Protein AF-A0A2M7R677-F1 (afdb_monomer)

Radius of gyration: 17.21 Å; Cα contacts (8 Å, |Δi|>4): 81; chains: 1; bounding box: 37×33×48 Å

Organism: NCBI:txid1974684

Structure (mmCIF, N/CA/C/O backbone):
data_AF-A0A2M7R677-F1
#
_entry.id   AF-A0A2M7R677-F1
#
loop_
_atom_site.group_PDB
_atom_site.id
_atom_site.type_symbol
_atom_site.label_atom_id
_atom_site.label_alt_id
_atom_site.label_comp_id
_atom_site.label_asym_id
_atom_site.label_entity_id
_atom_site.label_seq_id
_atom_site.pdbx_PDB_ins_code
_atom_site.Cartn_x
_atom_site.Cartn_y
_atom_site.Cartn_z
_atom_site.occupancy
_atom_site.B_iso_or_equiv
_atom_site.auth_seq_id
_atom_site.auth_comp_id
_atom_site.auth_asym_id
_atom_site.auth_atom_id
_atom_site.pdbx_PDB_model_num
ATOM 1 N N . MET A 1 1 ? 12.535 -5.204 17.359 1.00 75.94 1 MET A N 1
ATOM 2 C CA . MET A 1 1 ? 11.078 -5.006 17.175 1.00 75.94 1 MET A CA 1
ATOM 3 C C . MET A 1 1 ? 10.420 -6.372 17.069 1.00 75.94 1 MET A C 1
ATOM 5 O O . MET A 1 1 ? 11.081 -7.280 16.585 1.00 75.94 1 MET A O 1
ATOM 9 N N . LYS A 1 2 ? 9.175 -6.531 17.539 1.00 90.25 2 LYS A N 1
ATOM 10 C CA . LYS A 1 2 ? 8.391 -7.752 17.287 1.00 90.25 2 LYS A CA 1
ATOM 11 C C . LYS A 1 2 ? 8.076 -7.821 15.787 1.00 90.25 2 LYS A C 1
ATOM 13 O O . LYS A 1 2 ? 7.705 -6.798 15.215 1.00 90.25 2 LYS A O 1
ATOM 18 N N . GLU A 1 3 ? 8.234 -8.991 15.181 1.00 94.69 3 GLU A N 1
ATOM 19 C CA . GLU A 1 3 ? 7.766 -9.250 13.819 1.00 94.69 3 GLU A CA 1
ATOM 20 C C . GLU A 1 3 ? 6.232 -9.193 13.778 1.00 94.69 3 GLU A C 1
ATOM 22 O O . GLU A 1 3 ? 5.563 -9.669 14.700 1.00 94.69 3 GLU A O 1
ATOM 27 N N . LEU A 1 4 ? 5.689 -8.553 12.743 1.00 96.00 4 LEU A N 1
ATOM 28 C CA . LEU A 1 4 ? 4.252 -8.378 12.552 1.00 96.00 4 LEU A CA 1
ATOM 29 C C . LEU A 1 4 ? 3.810 -9.141 11.309 1.00 96.00 4 LEU A C 1
ATOM 31 O O . LEU A 1 4 ? 4.470 -9.103 10.273 1.00 96.00 4 LEU A O 1
ATOM 35 N N . THR A 1 5 ? 2.653 -9.782 11.402 1.00 97.88 5 THR A N 1
ATOM 36 C CA . THR A 1 5 ? 1.944 -10.319 10.242 1.00 97.88 5 THR A CA 1
ATOM 37 C C . THR A 1 5 ? 1.448 -9.182 9.348 1.00 97.88 5 THR A C 1
ATOM 39 O O . THR A 1 5 ? 1.220 -8.063 9.811 1.00 97.88 5 THR A O 1
ATOM 42 N N . LEU A 1 6 ? 1.190 -9.466 8.068 1.00 97.88 6 LEU A N 1
ATOM 43 C CA . LEU A 1 6 ? 0.651 -8.459 7.149 1.00 97.88 6 LEU A CA 1
ATOM 44 C C . LEU A 1 6 ? -0.685 -7.869 7.636 1.00 97.88 6 LEU A C 1
ATOM 46 O O . LEU A 1 6 ? -0.914 -6.673 7.501 1.00 97.88 6 LEU A O 1
ATOM 50 N N . ARG A 1 7 ? -1.527 -8.682 8.283 1.00 97.94 7 ARG A N 1
ATOM 51 C CA . ARG A 1 7 ? -2.786 -8.229 8.895 1.00 97.94 7 ARG A CA 1
ATOM 52 C C . ARG A 1 7 ? -2.552 -7.249 10.044 1.00 97.94 7 ARG A C 1
ATOM 54 O O . ARG A 1 7 ? -3.261 -6.257 10.165 1.00 97.94 7 ARG A O 1
ATOM 61 N N . GLU A 1 8 ? -1.550 -7.504 10.887 1.00 98.06 8 GLU A N 1
ATOM 62 C CA . GLU A 1 8 ? -1.159 -6.567 11.947 1.00 98.06 8 GLU A CA 1
ATOM 63 C C . GLU A 1 8 ? -0.563 -5.277 11.363 1.00 98.06 8 GLU A C 1
ATOM 65 O O . GLU A 1 8 ? -0.821 -4.197 11.891 1.00 98.06 8 GLU A O 1
ATOM 70 N N . ILE A 1 9 ? 0.195 -5.366 10.264 1.00 98.31 9 ILE A N 1
ATOM 71 C CA . ILE A 1 9 ? 0.733 -4.199 9.549 1.00 98.31 9 ILE A CA 1
ATOM 72 C C . ILE A 1 9 ? -0.403 -3.352 8.967 1.00 98.31 9 ILE A C 1
ATOM 74 O O . ILE A 1 9 ? -0.438 -2.149 9.214 1.00 98.31 9 ILE A O 1
ATOM 78 N N . GLN A 1 10 ? -1.350 -3.970 8.259 1.00 98.62 10 GLN A N 1
ATOM 79 C CA . GLN A 1 10 ? -2.511 -3.296 7.678 1.00 98.62 10 GLN A CA 1
ATOM 80 C C . GLN A 1 10 ? -3.325 -2.556 8.752 1.00 98.62 10 GLN A C 1
ATOM 82 O O . GLN A 1 10 ? -3.559 -1.353 8.628 1.00 98.62 10 GLN A O 1
ATOM 87 N N . LYS A 1 11 ? -3.644 -3.224 9.870 1.00 98.31 11 LYS A N 1
ATOM 88 C CA . LYS A 1 11 ? -4.319 -2.576 11.008 1.00 98.31 11 LYS A CA 1
ATOM 89 C C . LYS A 1 11 ? -3.506 -1.430 11.595 1.00 98.31 11 LYS A C 1
ATOM 91 O O . LYS A 1 11 ? -4.049 -0.367 11.867 1.00 98.31 11 LYS A O 1
ATOM 96 N N . ARG A 1 12 ? -2.191 -1.602 11.752 1.00 98.19 12 ARG A N 1
ATOM 97 C CA . ARG A 1 12 ? -1.312 -0.546 12.273 1.00 98.19 12 ARG A CA 1
ATOM 98 C C . ARG A 1 12 ? -1.277 0.685 11.362 1.00 98.19 12 ARG A C 1
ATOM 100 O O . ARG A 1 12 ? -1.223 1.804 11.875 1.00 98.19 12 ARG A O 1
ATOM 107 N N . ILE A 1 13 ? -1.296 0.490 10.042 1.00 98.25 13 ILE A N 1
ATOM 108 C CA . ILE A 1 13 ? -1.400 1.574 9.055 1.00 98.25 13 ILE A CA 1
ATOM 109 C C . ILE A 1 13 ? -2.719 2.323 9.259 1.00 98.25 13 ILE A C 1
ATOM 111 O O . ILE A 1 13 ? -2.713 3.546 9.420 1.00 98.25 13 ILE A O 1
ATOM 115 N N . TRP A 1 14 ? -3.831 1.591 9.328 1.00 98.31 14 TRP A N 1
ATOM 116 C CA . TRP A 1 14 ? -5.159 2.166 9.520 1.00 98.31 14 TRP A CA 1
ATOM 117 C C . TRP A 1 14 ? -5.306 2.920 10.842 1.00 98.31 14 TRP A C 1
ATOM 119 O O . TRP A 1 14 ? -5.715 4.080 10.853 1.00 98.31 14 TRP A O 1
ATOM 129 N N . ASP A 1 15 ? -4.884 2.317 11.951 1.00 98.44 15 ASP A N 1
ATOM 130 C CA . ASP A 1 15 ? -4.943 2.934 13.276 1.00 98.44 15 ASP A CA 1
ATOM 131 C C . ASP A 1 15 ? -4.142 4.239 13.318 1.00 98.44 15 ASP A C 1
ATOM 133 O O . ASP A 1 15 ? -4.592 5.242 13.881 1.00 98.44 15 ASP A O 1
ATOM 137 N N . ASN A 1 16 ? -2.957 4.262 12.697 1.00 98.25 16 ASN A N 1
ATOM 138 C CA . ASN A 1 16 ? -2.163 5.481 12.590 1.00 98.25 16 ASN A CA 1
ATOM 139 C C . ASN A 1 16 ? -2.884 6.547 11.754 1.00 98.25 16 ASN A C 1
ATOM 141 O O . ASN A 1 16 ? -2.907 7.713 12.150 1.00 98.25 16 ASN A O 1
ATOM 145 N N . LYS A 1 17 ? -3.512 6.152 10.643 1.00 97.44 17 LY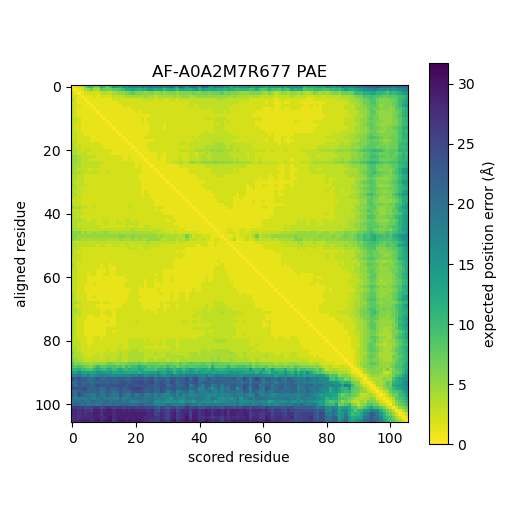S A N 1
ATOM 146 C CA . LYS A 1 17 ? -4.283 7.046 9.775 1.00 97.44 17 LYS A CA 1
ATOM 147 C C . LYS A 1 17 ? -5.438 7.715 10.523 1.00 97.44 17 LYS A C 1
ATOM 149 O O . LYS A 1 17 ? -5.533 8.943 10.535 1.00 97.44 17 LYS A O 1
ATOM 154 N N . VAL A 1 18 ? -6.248 6.916 11.223 1.00 98.19 18 VAL A N 1
ATOM 155 C CA . VAL A 1 18 ? -7.356 7.389 12.069 1.00 98.19 18 VAL A CA 1
ATOM 156 C C . VAL A 1 18 ? -6.829 8.313 13.166 1.00 98.19 18 VAL A C 1
ATOM 158 O O . VAL A 1 18 ? -7.327 9.424 13.339 1.00 98.19 18 VAL A O 1
ATOM 161 N N . LYS A 1 19 ? -5.771 7.900 13.874 1.00 98.50 19 LYS A N 1
ATOM 162 C CA . LYS A 1 19 ? -5.164 8.683 14.960 1.00 98.50 19 LYS A CA 1
ATOM 163 C C . LYS A 1 19 ? -4.649 10.047 14.497 1.00 98.50 19 LYS A C 1
ATOM 165 O O . LYS A 1 19 ? -4.672 11.000 15.273 1.00 98.50 19 LYS A O 1
ATOM 170 N N . LYS A 1 20 ? -4.152 10.145 13.264 1.00 97.75 20 LYS A N 1
ATOM 171 C CA . LYS A 1 20 ? -3.651 11.393 12.672 1.00 97.75 20 LYS A CA 1
ATOM 172 C C . LYS A 1 20 ? -4.758 12.284 12.103 1.00 97.75 20 LYS A C 1
ATOM 174 O O . LYS A 1 20 ? -4.459 13.405 11.705 1.00 97.75 20 LYS A O 1
ATOM 179 N N . GLY A 1 21 ? -6.010 11.820 12.085 1.00 97.44 21 GLY A N 1
ATOM 180 C CA . GLY A 1 21 ? -7.124 12.548 11.477 1.00 97.44 21 GLY A CA 1
ATOM 181 C C . GLY A 1 21 ? -7.001 12.650 9.956 1.00 97.44 21 GLY A C 1
ATOM 182 O O . GLY A 1 21 ? -7.487 13.611 9.363 1.00 97.44 21 GLY A O 1
ATOM 183 N N . PHE A 1 22 ? -6.309 11.696 9.327 1.00 97.06 22 PHE A N 1
ATOM 184 C CA . PHE A 1 22 ? -6.197 11.630 7.874 1.00 97.06 22 PHE A CA 1
ATOM 185 C C . PHE A 1 22 ? -7.498 11.129 7.239 1.00 97.06 22 PHE A C 1
ATOM 187 O O . PHE A 1 22 ? -8.428 10.700 7.920 1.00 97.06 22 PHE A O 1
ATOM 194 N N . ASN A 1 23 ? -7.569 11.210 5.913 1.00 96.94 23 ASN A N 1
ATOM 195 C CA . ASN A 1 23 ? -8.747 10.814 5.157 1.00 96.94 23 ASN A CA 1
ATOM 196 C C . ASN A 1 23 ? -9.058 9.314 5.321 1.00 96.94 23 ASN A C 1
ATOM 198 O O . ASN A 1 23 ? -8.211 8.460 5.077 1.00 96.94 23 ASN A O 1
ATOM 202 N N . THR A 1 24 ? -10.287 8.993 5.714 1.00 97.19 24 THR A N 1
ATOM 203 C CA . THR A 1 24 ? -10.762 7.611 5.920 1.00 97.19 24 THR A CA 1
ATOM 204 C C . THR A 1 24 ? -12.064 7.318 5.182 1.00 97.19 24 THR A C 1
ATOM 206 O O . THR A 1 24 ? -12.598 6.219 5.297 1.00 97.19 24 THR A O 1
ATOM 209 N N . THR A 1 25 ? -12.588 8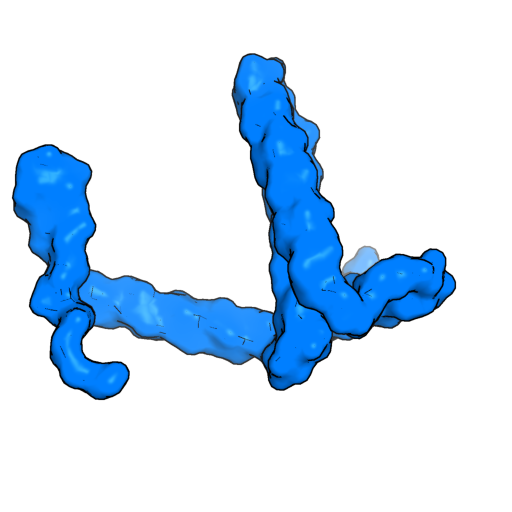.286 4.427 1.00 96.75 25 THR A N 1
ATOM 210 C CA . THR A 1 25 ? -13.922 8.207 3.817 1.00 96.75 25 THR A CA 1
ATOM 211 C C . THR A 1 25 ? -13.914 8.454 2.313 1.00 96.75 25 THR A C 1
ATOM 213 O O . THR A 1 25 ? -14.732 7.872 1.606 1.00 96.75 25 THR A O 1
ATOM 216 N N . ASP A 1 26 ? -12.996 9.276 1.797 1.00 97.94 26 ASP A N 1
ATOM 217 C CA . ASP A 1 26 ? -12.936 9.607 0.373 1.00 97.94 26 ASP A CA 1
ATOM 218 C C . ASP A 1 26 ? -11.916 8.731 -0.364 1.00 97.94 26 ASP A C 1
ATOM 220 O O . ASP A 1 26 ? -10.716 8.999 -0.350 1.00 97.94 26 ASP A O 1
ATOM 224 N N . ILE A 1 27 ? -12.395 7.685 -1.037 1.00 97.56 27 ILE A N 1
ATOM 225 C CA . ILE A 1 27 ? -11.550 6.788 -1.840 1.00 97.56 27 ILE A CA 1
ATOM 226 C C . ILE A 1 27 ? -10.878 7.531 -3.007 1.00 97.56 27 ILE A C 1
ATOM 228 O O . ILE A 1 27 ? -9.736 7.231 -3.349 1.00 97.56 27 ILE A O 1
ATOM 232 N N . SER A 1 28 ? -11.549 8.512 -3.618 1.00 97.69 28 SER A N 1
ATOM 233 C CA . SER A 1 28 ? -10.980 9.243 -4.761 1.00 97.69 28 SER A CA 1
ATOM 234 C C . SER A 1 28 ? -9.740 10.018 -4.334 1.00 97.69 28 SER A C 1
ATOM 236 O O . SER A 1 28 ? -8.734 10.031 -5.039 1.00 97.69 28 SER A O 1
ATOM 238 N N . LYS A 1 29 ? -9.793 10.613 -3.141 1.00 97.62 29 LYS A N 1
ATOM 239 C CA . LYS A 1 29 ? -8.664 11.330 -2.551 1.00 97.62 29 LYS A CA 1
ATOM 240 C C . LYS A 1 29 ? -7.473 10.418 -2.246 1.00 97.62 29 LYS A C 1
ATOM 242 O O . LYS A 1 29 ? -6.337 10.827 -2.450 1.00 97.62 29 LYS A O 1
ATOM 247 N N . GLU A 1 30 ? -7.711 9.178 -1.833 1.00 97.69 30 GLU A N 1
ATOM 248 C CA . GLU A 1 30 ? -6.633 8.195 -1.650 1.00 97.69 30 GLU A CA 1
ATOM 249 C C . GLU A 1 30 ? -5.937 7.818 -2.954 1.00 97.69 30 GLU A C 1
ATOM 251 O O . GLU A 1 30 ? -4.719 7.670 -2.974 1.00 97.69 30 GLU A O 1
ATOM 256 N N . PHE A 1 31 ? -6.681 7.709 -4.058 1.00 98.06 31 PHE A N 1
ATOM 257 C CA . PHE A 1 31 ? -6.065 7.489 -5.366 1.00 98.06 31 PHE A CA 1
ATOM 258 C C . PHE A 1 31 ? -5.212 8.676 -5.820 1.00 98.06 31 PHE A C 1
ATOM 260 O O . PHE A 1 31 ? -4.208 8.463 -6.502 1.00 98.06 31 PHE A O 1
ATOM 267 N N . LEU A 1 32 ? -5.573 9.907 -5.439 1.00 98.25 32 LEU A N 1
ATOM 268 C CA . LEU A 1 32 ? -4.727 11.076 -5.690 1.00 98.25 32 LEU A CA 1
ATOM 269 C C . LEU A 1 32 ? -3.401 10.960 -4.933 1.00 98.25 32 LEU A C 1
ATOM 271 O O . LEU A 1 32 ? -2.359 11.068 -5.569 1.00 98.25 32 LEU A O 1
ATOM 275 N N . TYR A 1 33 ? -3.430 10.638 -3.636 1.00 97.44 33 TYR A N 1
ATOM 276 C CA . TYR A 1 33 ? -2.206 10.433 -2.853 1.00 97.44 33 TYR A CA 1
ATOM 277 C C . TYR A 1 33 ? -1.345 9.296 -3.404 1.00 97.44 33 TYR A C 1
ATOM 279 O O . TYR A 1 33 ? -0.168 9.491 -3.672 1.00 97.44 33 TYR A O 1
ATOM 287 N N . LEU A 1 34 ? -1.946 8.145 -3.714 1.00 97.81 34 LEU A N 1
ATOM 288 C CA . LEU A 1 34 ? -1.228 7.031 -4.339 1.00 97.81 34 LEU A CA 1
ATOM 289 C C . LEU A 1 34 ? -0.570 7.434 -5.676 1.00 97.81 34 LEU A C 1
ATOM 291 O O . LEU A 1 34 ? 0.505 6.948 -6.022 1.00 97.81 34 LEU A O 1
ATOM 295 N N . THR A 1 35 ? -1.207 8.327 -6.441 1.00 98.44 35 THR A N 1
ATOM 296 C CA . THR A 1 35 ? -0.646 8.863 -7.692 1.00 98.44 35 THR A CA 1
ATOM 297 C C . THR A 1 35 ? 0.525 9.815 -7.433 1.00 98.44 35 THR A C 1
ATOM 299 O O . THR A 1 35 ? 1.476 9.830 -8.218 1.00 98.44 35 THR A O 1
ATOM 302 N N . GLU A 1 36 ? 0.479 10.595 -6.352 1.00 98.31 36 GLU A N 1
ATOM 303 C CA . GLU A 1 36 ? 1.581 11.462 -5.923 1.00 98.31 36 GLU A CA 1
ATOM 304 C C . GLU A 1 36 ? 2.823 10.630 -5.561 1.00 98.31 36 GLU A C 1
ATOM 306 O O . GLU A 1 36 ? 3.879 10.879 -6.152 1.00 98.31 36 GLU A O 1
ATOM 311 N N . GLU A 1 37 ? 2.668 9.575 -4.748 1.00 98.44 37 GLU A N 1
ATOM 312 C CA . GLU A 1 37 ? 3.763 8.651 -4.380 1.00 98.44 37 GLU A CA 1
ATOM 313 C C . GLU A 1 37 ? 4.361 7.952 -5.614 1.00 98.44 37 GLU A C 1
ATOM 315 O O . GLU A 1 37 ? 5.575 7.813 -5.773 1.00 98.44 37 GLU A O 1
ATOM 320 N N . LEU A 1 38 ? 3.522 7.569 -6.587 1.00 98.62 38 LEU A N 1
ATOM 321 C CA . LEU A 1 38 ? 4.018 7.012 -7.850 1.00 98.62 38 LEU A CA 1
ATOM 322 C C . LEU A 1 38 ? 4.881 8.033 -8.606 1.00 98.62 38 LEU A C 1
ATOM 324 O O . LEU A 1 38 ? 5.912 7.691 -9.195 1.00 98.62 38 LEU A O 1
ATOM 328 N N . GLY A 1 39 ? 4.457 9.296 -8.604 1.00 98.56 39 GLY A N 1
ATOM 329 C CA . GLY A 1 39 ? 5.225 10.394 -9.169 1.00 98.56 39 GLY A CA 1
ATOM 330 C C . GLY A 1 39 ? 6.565 10.593 -8.460 1.00 98.56 39 GLY A C 1
ATOM 331 O O . GLY A 1 39 ? 7.536 10.988 -9.113 1.00 98.56 39 GLY A O 1
ATOM 332 N N . GLU A 1 40 ? 6.639 10.332 -7.159 1.00 98.50 40 GLU A N 1
ATOM 333 C CA . GLU A 1 40 ? 7.863 10.396 -6.358 1.00 98.50 40 GLU A CA 1
ATOM 334 C C . GLU A 1 40 ? 8.805 9.244 -6.670 1.00 98.50 40 GLU A C 1
ATOM 336 O O . GLU A 1 40 ? 9.957 9.498 -7.036 1.00 98.50 40 GLU A O 1
ATOM 341 N N . ALA A 1 41 ? 8.292 8.015 -6.737 1.00 98.5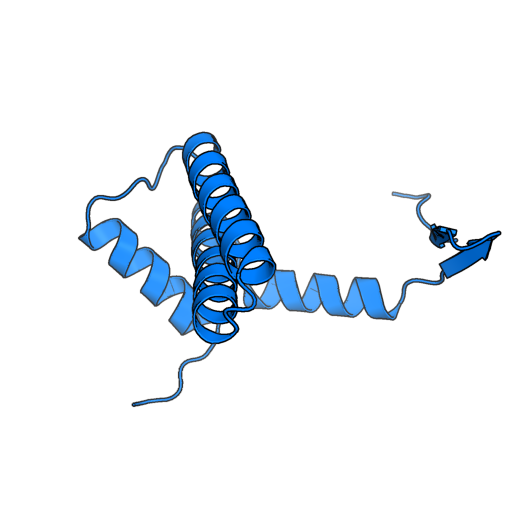0 41 ALA A N 1
ATOM 342 C CA . ALA A 1 41 ? 9.061 6.849 -7.162 1.00 98.50 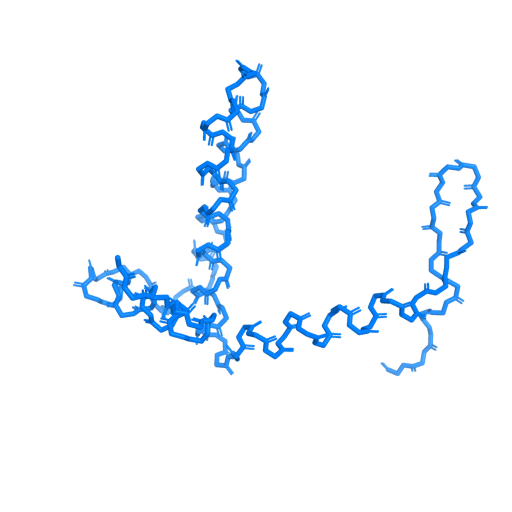41 ALA A CA 1
ATOM 343 C C . ALA A 1 41 ? 9.708 7.066 -8.544 1.00 98.50 41 ALA A C 1
ATOM 345 O O . ALA A 1 41 ? 10.897 6.804 -8.748 1.00 98.50 41 ALA A O 1
ATOM 346 N N . VAL A 1 42 ? 8.966 7.631 -9.507 1.00 98.50 42 VAL A N 1
ATOM 347 C CA . VAL A 1 42 ? 9.513 7.970 -10.834 1.00 98.50 42 VAL A CA 1
ATOM 348 C C . VAL A 1 42 ? 10.617 9.032 -10.744 1.00 98.50 42 VAL A C 1
ATOM 350 O O . VAL A 1 42 ? 11.613 8.946 -11.473 1.00 98.50 42 VAL A O 1
ATOM 353 N N . ARG A 1 43 ? 10.477 10.038 -9.869 1.00 98.50 43 ARG A N 1
ATOM 354 C CA . ARG A 1 43 ? 11.519 11.057 -9.647 1.00 98.50 43 ARG A CA 1
ATOM 355 C C . ARG A 1 43 ? 12.769 10.448 -9.014 1.00 98.50 43 ARG A C 1
ATOM 357 O O . ARG A 1 43 ? 13.863 10.759 -9.482 1.00 98.50 43 ARG A O 1
ATOM 364 N N . ALA A 1 44 ? 12.616 9.596 -8.005 1.00 98.38 44 ALA A N 1
ATOM 365 C CA . ALA A 1 44 ? 13.714 8.913 -7.328 1.00 98.38 44 ALA A CA 1
ATOM 366 C C . ALA A 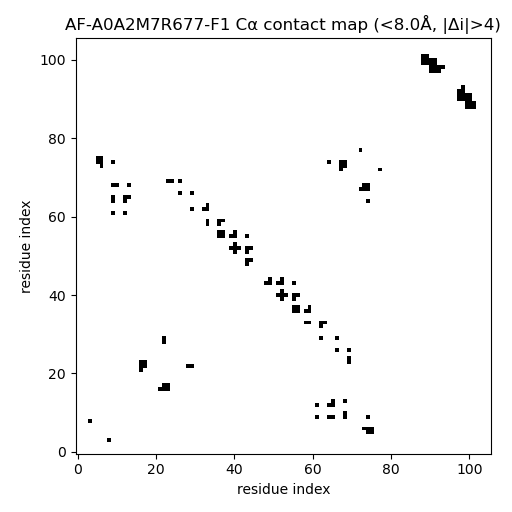1 44 ? 14.496 8.010 -8.292 1.00 98.38 44 ALA A C 1
ATOM 368 O O . ALA A 1 44 ? 15.718 8.132 -8.404 1.00 98.38 44 ALA A O 1
ATOM 369 N N . TYR A 1 45 ? 13.789 7.208 -9.097 1.00 98.25 45 TYR A N 1
ATOM 370 C CA . TYR A 1 45 ? 14.399 6.375 -10.136 1.00 98.25 45 TYR A CA 1
ATOM 371 C C . TYR A 1 45 ? 15.214 7.199 -11.142 1.00 98.25 45 TYR A C 1
ATOM 373 O O . TYR A 1 45 ? 16.352 6.861 -11.461 1.00 98.25 45 TYR A O 1
ATOM 381 N N . ARG A 1 46 ? 14.671 8.330 -11.612 1.00 98.25 46 ARG A N 1
ATOM 382 C CA . ARG A 1 46 ? 15.376 9.232 -12.542 1.00 98.25 46 ARG A CA 1
ATOM 383 C C . ARG A 1 46 ? 16.635 9.867 -11.954 1.00 98.25 46 ARG A C 1
ATOM 385 O O . ARG A 1 46 ? 17.505 10.276 -12.718 1.00 98.25 46 ARG A O 1
ATOM 392 N N . LYS A 1 47 ? 16.714 9.980 -10.629 1.00 97.94 47 LYS A N 1
ATOM 393 C CA . LYS A 1 47 ? 17.885 10.487 -9.905 1.00 97.94 47 LYS A CA 1
ATOM 394 C C . LYS A 1 47 ? 18.891 9.386 -9.546 1.00 97.94 47 LYS A C 1
ATOM 396 O O . LYS A 1 47 ? 19.889 9.706 -8.913 1.00 97.94 47 LYS A O 1
ATOM 401 N N . ASP A 1 48 ? 18.634 8.130 -9.925 1.00 97.12 48 ASP A N 1
ATOM 402 C CA . ASP A 1 48 ? 19.414 6.948 -9.518 1.00 97.12 48 ASP A CA 1
ATOM 403 C C . ASP A 1 48 ? 19.540 6.806 -7.984 1.00 97.12 48 ASP A C 1
ATOM 405 O O . ASP A 1 48 ? 20.522 6.285 -7.456 1.00 97.12 48 ASP A O 1
ATOM 409 N N . SER A 1 49 ? 18.527 7.282 -7.247 1.00 97.62 49 SER A N 1
ATOM 410 C CA . SER A 1 49 ? 18.469 7.175 -5.788 1.00 97.62 49 SER A CA 1
ATOM 411 C C . SER A 1 49 ? 17.705 5.917 -5.395 1.00 97.62 49 SER A C 1
ATOM 413 O O . SER A 1 49 ? 16.477 5.866 -5.475 1.00 97.62 49 SER A O 1
ATOM 415 N N . LYS A 1 50 ? 18.438 4.865 -5.020 1.00 97.25 50 LYS A N 1
ATOM 416 C CA . LYS A 1 50 ? 17.845 3.570 -4.646 1.00 97.25 50 LYS A CA 1
ATOM 417 C C . LYS A 1 50 ? 17.114 3.615 -3.312 1.00 97.25 50 LYS A C 1
ATOM 419 O O . LYS A 1 50 ? 16.104 2.933 -3.180 1.00 97.25 50 LYS A O 1
ATOM 424 N N . ASP A 1 51 ? 17.634 4.388 -2.363 1.00 97.94 51 ASP A N 1
ATOM 425 C CA . ASP A 1 51 ? 17.051 4.506 -1.028 1.00 97.94 51 ASP A CA 1
ATOM 426 C C . ASP A 1 51 ? 15.724 5.264 -1.105 1.00 97.94 51 ASP A C 1
ATOM 428 O O . ASP A 1 51 ? 14.709 4.718 -0.681 1.00 97.94 51 ASP A O 1
ATOM 432 N N . ASP A 1 52 ? 15.703 6.424 -1.777 1.00 98.12 52 ASP A N 1
ATOM 433 C CA . ASP A 1 52 ? 14.459 7.165 -2.018 1.00 98.12 52 ASP A CA 1
ATOM 434 C C . ASP A 1 52 ? 13.472 6.285 -2.798 1.00 98.12 52 ASP A C 1
ATOM 436 O O . ASP A 1 52 ? 12.336 6.113 -2.389 1.00 98.12 52 ASP A O 1
ATOM 440 N N . LEU A 1 53 ? 13.904 5.624 -3.882 1.00 98.44 53 LEU A N 1
ATOM 441 C CA . LEU A 1 53 ? 13.009 4.758 -4.659 1.00 98.44 53 LEU A CA 1
ATOM 442 C C . LEU A 1 53 ? 12.392 3.639 -3.805 1.00 98.44 53 LEU A C 1
ATOM 444 O O . LEU A 1 53 ? 11.236 3.277 -4.019 1.00 98.44 53 LEU A O 1
ATOM 448 N N . ALA A 1 54 ? 13.156 3.068 -2.873 1.00 98.44 54 ALA A N 1
ATOM 449 C CA . ALA A 1 54 ? 12.646 2.050 -1.967 1.00 98.44 54 ALA A CA 1
ATOM 450 C C . ALA A 1 54 ? 11.611 2.624 -0.988 1.00 98.44 54 ALA A C 1
ATOM 452 O O . ALA A 1 54 ? 10.602 1.962 -0.750 1.00 98.44 54 ALA A O 1
ATOM 453 N N . GLU A 1 55 ? 11.838 3.830 -0.462 1.00 98.38 55 GLU A N 1
ATOM 454 C CA . GLU A 1 55 ? 10.889 4.553 0.395 1.00 98.38 55 GLU A CA 1
ATOM 455 C C . GLU A 1 55 ? 9.566 4.803 -0.342 1.00 98.38 55 GLU A C 1
ATOM 457 O O . GLU A 1 55 ? 8.526 4.319 0.101 1.00 98.38 55 GLU A O 1
ATOM 462 N N . GLU A 1 56 ? 9.618 5.365 -1.550 1.00 98.56 56 GLU A N 1
ATOM 463 C CA . GLU A 1 56 ? 8.410 5.669 -2.334 1.00 98.56 56 GLU A CA 1
ATOM 464 C C . GLU A 1 56 ? 7.613 4.409 -2.723 1.00 98.56 56 GLU A C 1
ATOM 466 O O . GLU A 1 56 ? 6.380 4.390 -2.765 1.00 98.56 56 GLU A O 1
ATOM 471 N N . ILE A 1 57 ? 8.301 3.294 -3.001 1.00 98.56 57 ILE A N 1
ATOM 472 C CA . ILE A 1 57 ? 7.635 2.003 -3.243 1.00 98.56 57 ILE A CA 1
ATOM 473 C C . ILE A 1 57 ? 6.933 1.507 -1.973 1.00 98.56 57 ILE A C 1
ATOM 475 O O . ILE A 1 57 ? 5.856 0.906 -2.056 1.00 98.56 57 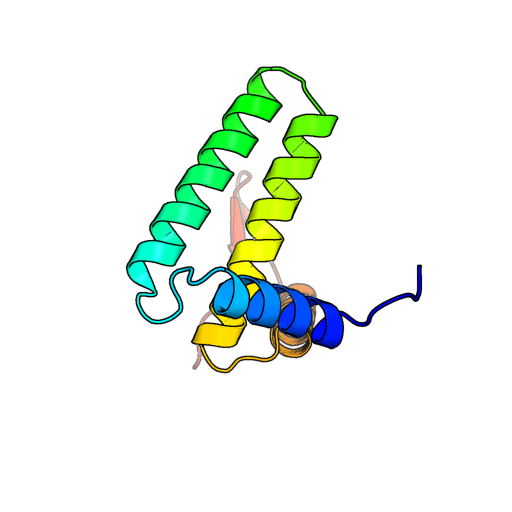ILE A O 1
ATOM 479 N N . VAL A 1 58 ? 7.529 1.729 -0.801 1.00 98.44 58 VAL A N 1
ATOM 480 C CA . VAL A 1 58 ? 6.898 1.395 0.479 1.00 98.44 58 VAL A CA 1
ATOM 481 C C . VAL A 1 58 ? 5.671 2.273 0.714 1.00 98.44 58 VAL A C 1
ATOM 483 O O . VAL A 1 58 ? 4.647 1.738 1.145 1.00 98.44 58 VAL A O 1
ATOM 486 N N . ASP A 1 59 ? 5.705 3.552 0.352 1.00 98.38 59 ASP A N 1
ATOM 487 C CA . ASP A 1 59 ? 4.542 4.435 0.468 1.00 98.38 59 ASP A CA 1
ATOM 488 C C . ASP A 1 59 ? 3.382 3.981 -0.425 1.00 98.38 59 ASP A C 1
ATOM 490 O O . ASP A 1 59 ? 2.245 3.859 0.048 1.00 98.38 59 ASP A O 1
ATOM 494 N N . LEU A 1 60 ? 3.662 3.549 -1.660 1.00 98.44 60 LEU A N 1
ATOM 495 C CA . LEU A 1 60 ? 2.658 2.904 -2.518 1.00 98.44 60 LEU A CA 1
ATOM 496 C C . LEU A 1 60 ? 2.006 1.679 -1.852 1.00 98.44 60 LEU A C 1
ATOM 498 O O . LEU A 1 60 ? 0.791 1.474 -1.965 1.00 98.44 60 LEU A O 1
ATOM 502 N N . ILE A 1 61 ? 2.787 0.859 -1.141 1.00 98.31 61 ILE A N 1
ATOM 503 C CA . ILE A 1 61 ? 2.273 -0.304 -0.401 1.00 98.31 61 ILE A CA 1
ATOM 504 C C . ILE A 1 61 ? 1.415 0.149 0.789 1.00 98.31 61 ILE A C 1
ATOM 506 O O . ILE A 1 61 ? 0.340 -0.414 1.009 1.00 98.31 61 ILE A O 1
ATOM 510 N N . ILE A 1 62 ? 1.848 1.168 1.538 1.00 98.19 62 ILE A N 1
ATOM 511 C CA . ILE A 1 62 ? 1.123 1.695 2.702 1.00 98.19 62 ILE A CA 1
ATOM 512 C C . ILE A 1 62 ? -0.245 2.246 2.292 1.00 98.19 62 ILE A C 1
ATOM 514 O O . ILE A 1 62 ? -1.254 1.861 2.891 1.00 98.19 62 ILE A O 1
ATOM 518 N N . TYR A 1 63 ? -0.309 3.081 1.252 1.00 97.94 63 TYR A N 1
ATOM 519 C CA . TYR A 1 63 ? -1.585 3.594 0.744 1.00 97.94 63 TYR A CA 1
ATOM 520 C C . TYR A 1 63 ? -2.473 2.475 0.200 1.00 97.94 63 TYR A C 1
ATOM 522 O O . TYR A 1 63 ? -3.674 2.470 0.466 1.00 97.94 63 TYR A O 1
ATOM 530 N N . SER A 1 64 ? -1.900 1.483 -0.488 1.00 98.44 64 SER A N 1
ATOM 531 C CA . SER A 1 64 ? -2.657 0.327 -0.987 1.00 98.44 64 SER A CA 1
ATOM 532 C C . SER A 1 64 ? -3.286 -0.491 0.149 1.00 98.44 64 SER A C 1
ATOM 534 O O . SER A 1 64 ? -4.459 -0.852 0.071 1.00 98.44 64 SER A O 1
ATOM 536 N N . LEU A 1 65 ? -2.548 -0.755 1.232 1.00 98.44 65 LEU A N 1
ATOM 537 C CA . LEU A 1 65 ? -3.084 -1.457 2.405 1.00 98.44 65 LEU A CA 1
ATOM 538 C C . LEU A 1 65 ? -4.132 -0.616 3.150 1.00 98.44 65 LEU A C 1
ATOM 540 O O . LEU A 1 65 ? -5.146 -1.155 3.590 1.00 98.44 65 LEU A O 1
ATOM 544 N N . GLY A 1 66 ? -3.929 0.701 3.251 1.00 98.06 66 GLY A N 1
ATOM 545 C CA . GLY A 1 66 ? -4.928 1.617 3.806 1.00 98.06 66 GLY A CA 1
ATOM 546 C C . GLY A 1 66 ? -6.219 1.669 2.979 1.00 98.06 66 GLY A C 1
ATOM 547 O O . GLY A 1 66 ? -7.310 1.720 3.543 1.00 98.06 66 GLY A O 1
ATOM 548 N N . LEU A 1 67 ? -6.110 1.608 1.650 1.00 98.19 67 LEU A N 1
ATOM 549 C CA . LEU A 1 67 ? -7.247 1.509 0.731 1.00 98.19 67 LEU A CA 1
ATOM 550 C C . LEU A 1 67 ? -8.009 0.189 0.894 1.00 98.19 67 LEU A C 1
ATOM 552 O O . LEU A 1 67 ? -9.236 0.191 0.845 1.00 98.19 67 LEU A O 1
ATOM 556 N N . LEU A 1 68 ? -7.314 -0.930 1.115 1.00 98.38 68 LEU A N 1
ATOM 557 C CA . LEU A 1 68 ? -7.964 -2.222 1.364 1.00 98.38 68 LEU A CA 1
ATOM 558 C C . LEU A 1 68 ? -8.782 -2.214 2.663 1.00 98.38 68 LEU A C 1
ATOM 560 O O . LEU A 1 68 ? -9.894 -2.732 2.661 1.00 98.38 68 LEU A O 1
ATOM 564 N N . GLU A 1 69 ? -8.311 -1.545 3.720 1.00 97.88 69 GLU A N 1
ATOM 565 C CA . GLU A 1 69 ? -9.121 -1.301 4.928 1.00 97.88 69 GLU A CA 1
ATOM 566 C C . GLU A 1 69 ? -10.378 -0.474 4.625 1.00 97.88 69 GLU A C 1
ATOM 568 O O . GLU A 1 69 ? -11.471 -0.840 5.049 1.00 97.88 69 GLU A O 1
ATOM 573 N N . MET A 1 70 ? -10.270 0.589 3.817 1.00 97.81 70 MET A N 1
ATOM 574 C CA . MET A 1 70 ? -11.440 1.386 3.404 1.00 97.81 70 MET A CA 1
ATOM 575 C C . MET A 1 70 ? -12.463 0.584 2.588 1.00 97.81 70 MET A C 1
ATOM 577 O O . MET A 1 70 ? -13.643 0.931 2.568 1.00 97.81 70 MET A O 1
ATOM 581 N N . LEU A 1 71 ? -12.018 -0.475 1.909 1.00 97.69 71 LEU A N 1
ATOM 582 C CA . LEU A 1 71 ? -12.854 -1.379 1.118 1.00 97.69 71 LEU A CA 1
ATOM 583 C C . LEU A 1 71 ? -13.358 -2.596 1.909 1.00 97.69 71 LEU A C 1
ATOM 585 O O . LEU A 1 71 ? -13.990 -3.469 1.309 1.00 97.69 71 LEU A O 1
ATOM 589 N N . ASP A 1 72 ? -13.077 -2.668 3.214 1.00 97.50 72 ASP A N 1
ATOM 590 C CA . ASP A 1 72 ? -13.378 -3.824 4.066 1.00 97.50 72 ASP A CA 1
ATOM 591 C C . ASP A 1 72 ? -12.778 -5.129 3.496 1.00 97.50 72 ASP A C 1
ATOM 593 O O . ASP A 1 72 ? -13.446 -6.153 3.313 1.00 97.50 72 ASP A O 1
ATOM 597 N N . LYS A 1 73 ? -11.494 -5.069 3.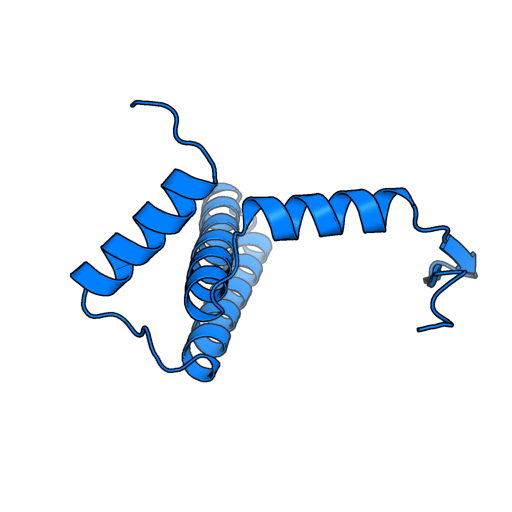113 1.00 98.44 73 LYS A N 1
ATOM 598 C CA . LYS A 1 73 ? -10.734 -6.185 2.534 1.00 98.44 73 LYS A CA 1
ATOM 599 C C . LYS A 1 73 ? -9.497 -6.525 3.352 1.00 98.44 73 LYS A C 1
ATOM 601 O O . LYS A 1 73 ? -8.684 -5.669 3.688 1.00 98.44 73 LYS A O 1
ATOM 606 N N . ASP A 1 74 ? -9.302 -7.820 3.575 1.00 98.50 74 ASP A N 1
ATOM 607 C CA . ASP A 1 74 ? -8.063 -8.365 4.121 1.00 98.50 74 ASP A CA 1
ATOM 608 C C . ASP A 1 74 ? -6.985 -8.398 3.029 1.00 98.50 74 ASP A C 1
ATOM 610 O O . ASP A 1 74 ? -7.085 -9.143 2.051 1.00 98.50 74 ASP A O 1
ATOM 614 N N . GLY A 1 75 ? -5.941 -7.586 3.181 1.00 98.25 7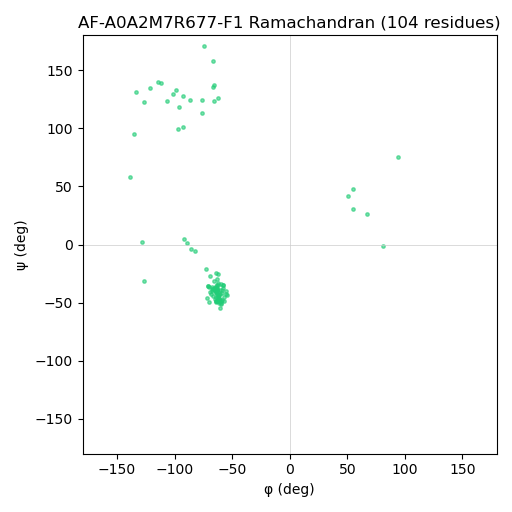5 GLY A N 1
ATOM 615 C CA . GLY A 1 75 ? -4.912 -7.453 2.159 1.00 98.25 75 GLY A CA 1
ATOM 616 C C . GLY A 1 75 ? -4.035 -8.685 1.996 1.00 98.25 75 GLY A C 1
ATOM 617 O O . GLY A 1 75 ? -3.576 -8.946 0.885 1.00 98.25 75 GLY A O 1
ATOM 618 N N . TYR A 1 76 ? -3.855 -9.497 3.042 1.00 98.31 76 TYR A N 1
ATOM 619 C CA . TYR A 1 76 ? -3.167 -10.777 2.889 1.00 98.31 76 TYR A CA 1
ATOM 620 C C . TYR A 1 76 ? -3.969 -11.711 1.986 1.00 98.31 76 TYR A C 1
ATOM 622 O O . TYR A 1 76 ? -3.414 -12.287 1.052 1.00 98.31 76 TYR A O 1
ATOM 630 N N . GLU A 1 77 ? -5.273 -11.837 2.218 1.00 98.38 77 GLU A N 1
ATOM 631 C CA . GLU A 1 77 ? -6.128 -12.678 1.383 1.00 98.38 77 GLU A CA 1
ATOM 632 C C . GLU A 1 77 ? -6.182 -12.201 -0.067 1.00 98.38 77 GLU A C 1
ATOM 634 O O . GLU A 1 77 ? -6.070 -13.023 -0.976 1.00 98.38 77 GLU A O 1
ATOM 639 N N . GLU A 1 78 ? -6.326 -10.896 -0.306 1.00 98.38 78 GLU A N 1
ATOM 640 C CA . GLU A 1 78 ? -6.369 -10.351 -1.668 1.00 98.38 78 GLU A CA 1
ATOM 641 C C . GLU A 1 78 ? -5.043 -10.556 -2.416 1.00 98.38 78 GLU A C 1
ATOM 643 O O . GLU A 1 78 ? -5.045 -10.936 -3.592 1.00 98.38 78 GLU A O 1
ATOM 648 N N . ILE A 1 79 ? -3.904 -10.406 -1.731 1.00 97.94 79 ILE A N 1
ATOM 649 C CA . ILE A 1 79 ? -2.585 -10.705 -2.303 1.00 97.94 79 ILE A CA 1
ATOM 650 C C . ILE A 1 79 ? -2.460 -12.196 -2.626 1.00 97.94 79 ILE A C 1
ATOM 652 O O . ILE A 1 79 ? -2.084 -12.536 -3.748 1.00 97.94 79 ILE A O 1
ATOM 656 N N . MET A 1 80 ? -2.817 -13.091 -1.700 1.00 98.12 80 MET A N 1
ATOM 657 C CA . MET A 1 80 ? -2.721 -14.537 -1.932 1.00 98.12 80 MET A CA 1
ATOM 658 C C . MET A 1 80 ? -3.619 -14.988 -3.088 1.00 98.12 80 MET A C 1
ATOM 660 O O . MET A 1 80 ? -3.147 -15.667 -4.000 1.00 98.12 80 MET A O 1
ATOM 664 N N . LYS A 1 81 ? -4.876 -14.523 -3.133 1.00 97.12 81 LYS A N 1
ATOM 665 C CA . LYS A 1 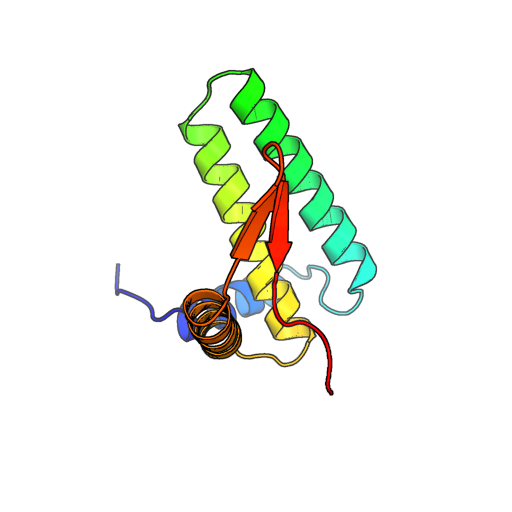81 ? -5.793 -14.771 -4.262 1.00 97.12 81 LYS A CA 1
ATOM 666 C C . LYS A 1 81 ? -5.179 -14.313 -5.585 1.00 97.12 81 LYS A C 1
ATOM 668 O O . LYS A 1 81 ? -5.286 -15.006 -6.600 1.00 97.12 81 LYS A O 1
ATOM 673 N N . LYS A 1 82 ? -4.537 -13.140 -5.596 1.00 95.81 82 LYS A N 1
ATOM 674 C CA . LYS A 1 82 ? -3.906 -12.589 -6.798 1.00 95.81 82 LYS A CA 1
ATOM 675 C C . LYS A 1 82 ? -2.679 -13.393 -7.230 1.00 95.81 82 LYS A C 1
ATOM 677 O O . LYS A 1 82 ? -2.531 -13.624 -8.431 1.00 95.81 82 LYS A O 1
ATOM 682 N N . ILE A 1 83 ? -1.843 -13.830 -6.289 1.00 95.94 83 ILE A N 1
ATOM 683 C CA . ILE A 1 83 ? -0.684 -14.695 -6.549 1.00 95.94 83 ILE A CA 1
ATOM 684 C C . ILE A 1 83 ? -1.153 -16.011 -7.171 1.00 95.94 83 ILE A C 1
ATOM 686 O O . ILE A 1 83 ? -0.770 -16.307 -8.300 1.00 95.94 83 ILE A O 1
ATOM 690 N N . GLU A 1 84 ? -2.078 -16.722 -6.522 1.00 95.44 84 GLU A N 1
ATOM 691 C CA . GLU A 1 84 ? -2.594 -18.002 -7.024 1.00 95.44 84 GLU A CA 1
ATOM 692 C C . GLU A 1 84 ? -3.237 -17.872 -8.410 1.00 95.44 84 GLU A C 1
ATOM 694 O O . GLU A 1 84 ? -3.097 -18.753 -9.263 1.00 95.44 84 GLU A O 1
ATOM 699 N N . LYS A 1 85 ? -3.966 -16.773 -8.656 1.00 91.25 85 LYS A N 1
ATOM 700 C CA . LYS A 1 85 ? -4.534 -16.486 -9.978 1.00 91.25 85 LYS A CA 1
ATOM 701 C C . LYS A 1 85 ? -3.428 -16.281 -11.010 1.00 91.25 85 LYS A C 1
ATOM 703 O O . LYS A 1 85 ? -3.543 -16.798 -12.117 1.00 91.25 85 LYS A O 1
ATOM 708 N N . ASN A 1 86 ? -2.391 -15.516 -10.677 1.00 89.62 86 ASN A N 1
ATOM 709 C CA . ASN A 1 86 ? -1.309 -15.177 -11.598 1.00 89.62 86 ASN A CA 1
ATOM 710 C C . ASN A 1 86 ? -0.405 -16.376 -11.922 1.00 89.62 86 ASN A C 1
ATOM 712 O O . ASN A 1 86 ? 0.010 -16.501 -13.069 1.00 89.62 86 ASN A O 1
ATOM 716 N N . GLU A 1 87 ? -0.143 -17.265 -10.964 1.00 90.69 87 GLU A N 1
ATOM 717 C CA . GLU A 1 87 ? 0.635 -18.497 -11.177 1.00 90.69 87 GLU A CA 1
ATOM 718 C C . GLU A 1 87 ? -0.040 -19.455 -12.167 1.00 90.69 87 GLU A C 1
ATOM 720 O O . GLU A 1 87 ? 0.627 -20.177 -12.901 1.00 90.69 87 GLU A O 1
ATOM 725 N N . LYS A 1 88 ? -1.376 -19.432 -12.226 1.00 89.56 88 LYS A N 1
ATOM 726 C CA . LYS A 1 88 ? -2.180 -20.245 -13.149 1.00 89.56 88 LYS A CA 1
ATOM 727 C C . LYS A 1 88 ? -2.366 -19.595 -14.528 1.00 89.56 88 LYS A C 1
ATOM 729 O O . LYS A 1 88 ? -3.012 -20.193 -15.387 1.00 89.56 88 LYS A O 1
ATOM 734 N N . ARG A 1 89 ? -1.878 -18.364 -14.752 1.00 84.06 89 ARG A N 1
ATOM 735 C CA . ARG A 1 89 ? -2.061 -17.659 -16.032 1.00 84.06 89 ARG A CA 1
ATOM 736 C C . ARG A 1 89 ? -1.133 -18.222 -17.101 1.00 84.06 89 ARG A C 1
ATOM 738 O O . ARG A 1 89 ? 0.085 -18.196 -16.966 1.00 84.06 89 ARG A O 1
ATOM 745 N N . GLU A 1 90 ? -1.731 -18.637 -18.210 1.00 83.19 90 GLU A N 1
ATOM 746 C CA . GLU A 1 90 ? -1.016 -18.988 -19.433 1.00 83.19 90 GLU A CA 1
ATOM 747 C C . GLU A 1 90 ? -0.927 -17.756 -20.342 1.00 83.19 90 GLU A C 1
ATOM 749 O O . GLU A 1 90 ? -1.940 -17.115 -20.649 1.00 83.19 90 GLU A O 1
ATOM 754 N N . TYR A 1 91 ? 0.288 -17.427 -20.776 1.00 80.69 91 TYR A N 1
ATOM 755 C CA . TYR A 1 91 ? 0.555 -16.327 -21.698 1.00 80.69 91 TYR A CA 1
ATOM 756 C C . TYR A 1 91 ? 1.027 -16.880 -23.038 1.00 80.69 91 TYR A C 1
ATOM 758 O O . TYR A 1 91 ? 1.860 -17.785 -23.080 1.00 80.69 91 TYR A O 1
ATOM 766 N N . GLN A 1 92 ? 0.548 -16.290 -24.127 1.00 76.44 92 GLN A N 1
ATOM 767 C CA . GLN A 1 92 ? 1.137 -16.458 -25.448 1.00 76.44 92 GLN A CA 1
ATOM 768 C C . GLN A 1 92 ? 1.863 -15.170 -25.815 1.00 76.44 92 GLN A C 1
ATOM 770 O O . GLN A 1 92 ? 1.286 -14.083 -25.771 1.00 76.44 92 GLN A O 1
ATOM 775 N N . GLY A 1 93 ? 3.151 -15.292 -26.125 1.00 75.12 93 GLY A N 1
ATOM 776 C CA . GLY A 1 93 ? 3.948 -14.182 -26.626 1.00 75.12 93 GLY A CA 1
ATOM 777 C C . GLY A 1 93 ? 3.820 -14.076 -28.141 1.00 75.12 93 GLY A C 1
ATOM 778 O O . GLY A 1 93 ? 4.143 -15.031 -28.842 1.00 75.12 93 GLY A O 1
ATOM 779 N N . GLU A 1 94 ? 3.416 -12.913 -28.645 1.00 64.69 94 GLU A N 1
ATOM 780 C CA . GLU A 1 94 ? 3.571 -12.540 -30.053 1.00 64.69 94 GLU A CA 1
ATOM 781 C C . GLU A 1 94 ? 4.289 -11.186 -30.123 1.00 64.69 94 GLU A C 1
ATOM 783 O O . GLU A 1 94 ? 3.843 -10.200 -29.539 1.00 64.69 94 GLU A O 1
ATOM 788 N N . ASN A 1 95 ? 5.434 -11.139 -30.814 1.00 61.06 95 ASN A N 1
ATOM 789 C CA . ASN A 1 95 ? 6.204 -9.914 -31.087 1.00 61.06 95 ASN A CA 1
ATOM 790 C C . ASN A 1 95 ? 6.501 -9.029 -29.855 1.00 61.06 95 ASN A C 1
ATOM 792 O O . ASN A 1 95 ? 6.416 -7.806 -29.923 1.00 61.06 95 ASN A O 1
ATOM 796 N N . GLY A 1 96 ? 6.854 -9.640 -28.719 1.00 62.06 96 GLY A N 1
ATOM 797 C CA . GLY A 1 96 ? 7.193 -8.918 -27.484 1.00 62.06 96 GLY A CA 1
ATOM 798 C C . GLY A 1 96 ? 5.989 -8.462 -26.652 1.00 62.06 96 GLY A C 1
ATOM 799 O O . GLY A 1 96 ? 6.181 -7.919 -25.566 1.00 62.06 96 GLY A O 1
ATOM 800 N N . ALA A 1 97 ? 4.763 -8.722 -27.112 1.00 61.97 97 ALA A N 1
ATOM 801 C CA . ALA A 1 97 ? 3.550 -8.571 -26.322 1.00 61.97 97 ALA A CA 1
ATOM 802 C C . ALA A 1 97 ? 3.113 -9.935 -25.771 1.00 61.97 97 ALA A C 1
ATOM 804 O O . ALA A 1 97 ? 3.046 -10.923 -26.502 1.00 61.97 97 ALA A O 1
ATOM 805 N N . PHE A 1 98 ? 2.795 -9.991 -24.478 1.00 73.19 98 PHE A N 1
ATOM 806 C CA . PHE A 1 98 ? 2.204 -11.173 -23.855 1.00 73.19 98 PHE A CA 1
ATOM 807 C C . PHE A 1 98 ? 0.685 -11.005 -23.814 1.00 73.19 98 PHE A C 1
ATOM 809 O O . PHE A 1 98 ? 0.181 -10.084 -23.172 1.00 73.19 98 PHE A O 1
ATOM 816 N N . ARG A 1 99 ? -0.053 -11.898 -24.479 1.00 72.81 99 ARG A N 1
ATOM 817 C CA . ARG A 1 99 ? -1.515 -11.977 -24.381 1.00 72.81 99 ARG A CA 1
ATOM 818 C C . ARG A 1 99 ? -1.894 -13.128 -23.457 1.00 72.81 99 ARG A C 1
ATOM 820 O O . ARG A 1 99 ? -1.405 -14.243 -23.621 1.00 72.81 99 ARG A O 1
ATOM 827 N N . GLN A 1 100 ? -2.758 -12.866 -22.479 1.00 73.12 100 GLN A N 1
ATOM 828 C CA . GLN A 1 100 ? -3.335 -13.924 -21.648 1.00 73.12 100 GLN A CA 1
ATOM 829 C C . GLN A 1 100 ? -4.232 -14.802 -22.533 1.00 73.12 100 GLN A C 1
ATOM 831 O O . GLN A 1 100 ? -5.143 -14.295 -23.183 1.00 73.12 100 GLN A O 1
ATOM 836 N N . LEU A 1 101 ? -3.964 -16.109 -22.570 1.00 67.50 101 LEU A N 1
ATOM 837 C CA . LEU A 1 101 ? -4.665 -17.064 -23.441 1.00 67.50 101 LEU A CA 1
ATOM 838 C C . LEU A 1 101 ? -6.101 -17.360 -22.996 1.00 67.50 101 LEU A C 1
ATOM 840 O O . LEU A 1 101 ? -6.916 -17.831 -23.784 1.00 67.50 101 LEU A O 1
ATOM 844 N N . ARG A 1 102 ? -6.409 -17.104 -21.722 1.00 62.00 102 ARG A N 1
ATOM 845 C CA . ARG A 1 102 ? -7.723 -17.339 -21.121 1.00 62.00 102 ARG A CA 1
ATOM 846 C C . ARG A 1 102 ? -8.119 -16.139 -20.281 1.00 62.00 102 ARG A C 1
ATOM 848 O O . ARG A 1 102 ? -7.737 -16.039 -19.115 1.00 62.00 102 ARG A O 1
ATOM 855 N N . GLU A 1 103 ? -8.881 -15.229 -20.860 1.00 59.38 103 GLU A N 1
ATOM 856 C CA . GLU A 1 103 ? -9.729 -14.336 -20.075 1.00 59.38 103 GLU A CA 1
ATOM 857 C C . GLU A 1 103 ? -11.082 -14.188 -20.772 1.00 59.38 103 GLU A C 1
ATOM 859 O O . GLU A 1 103 ? -11.493 -13.099 -21.122 1.00 59.38 103 GLU A O 1
ATOM 864 N N . ASP A 1 104 ? -11.761 -15.320 -20.977 1.00 49.88 104 ASP A N 1
ATOM 865 C CA . ASP A 1 104 ? -13.176 -15.357 -21.335 1.00 49.88 104 ASP A CA 1
ATOM 866 C C . ASP A 1 104 ? -13.876 -16.408 -20.462 1.00 49.88 104 ASP A C 1
ATOM 868 O O . ASP A 1 104 ? -13.421 -17.549 -20.368 1.00 49.88 104 ASP A O 1
ATOM 872 N N . GLN A 1 105 ? -15.004 -16.007 -19.868 1.00 43.22 105 GLN A N 1
ATOM 873 C CA . GLN A 1 105 ? -15.931 -16.759 -19.002 1.00 43.22 105 GLN A CA 1
ATOM 874 C C . GLN A 1 105 ? -15.707 -16.664 -17.480 1.00 43.22 105 GLN A C 1
ATOM 876 O O . GLN A 1 105 ? -15.322 -17.629 -16.818 1.00 43.22 105 GLN A O 1
ATOM 881 N N . LYS A 1 106 ? -16.082 -15.520 -16.898 1.00 36.59 106 LYS A N 1
ATOM 882 C CA . LYS A 1 106 ? -17.355 -15.374 -16.158 1.00 36.59 106 LYS A CA 1
ATOM 883 C C . LYS A 1 106 ? -17.614 -13.920 -15.788 1.00 36.59 106 LYS A C 1
ATOM 885 O O . LYS A 1 106 ? -16.676 -13.282 -15.268 1.00 36.59 106 LYS A O 1
#

Solvent-accessible surface area (backbone atoms only — not comparable to full-atom values): 6228 Å² total; per-residue (Å²): 131,84,90,71,54,66,65,54,48,38,50,52,50,40,54,50,37,58,74,70,69,49,91,78,79,58,67,71,60,52,54,51,51,45,50,51,32,50,54,46,25,55,51,23,54,76,67,73,35,65,67,56,25,53,51,29,51,47,47,44,50,52,48,51,37,40,50,26,55,70,67,77,42,61,58,59,59,54,50,50,56,50,49,60,52,56,74,70,58,54,70,46,76,57,98,91,42,75,43,70,74,76,88,80,90,132

Mean predicted aligned error: 5.56 Å

Secondary structure (DSSP, 8-state):
-----HHHHHHHHHHHHHHTT--SS-HHHHHHHHHHHHHHHHHHHHTT-HHHHHHHHHHHHHHHHHHHHHTT--HHHHHHHHHHHHHT--EEEETTEEEES-----

InterPro domains:
  IPR004518 NTP pyrophosphohydrolase MazG-like domain [PF03819] (32-85)

Foldseek 3Di:
DDDDDPQRVLVVLQVVCVVVVHDLADLVVLVVVLVVLVVQLVVCVVVVNPVSNVVSVVVNVSSVSSSCVSVVHDPVVVVVVVVVVVVPWDWDDDPNDTDGPDDDDD

Sequence (106 aa):
MKELTLREIQKRIWDNKVKKGFNTTDISKEFLYLTEELGEAVRAYRKDSKDDLAEEIVDLIIYSLGLLEMLDKDGYEEIMKKIEKNEKREYQGENGAFRQLREDQK

Nearest PDB structures (foldseek):
  1vmg-assembly1_A  TM=8.355E-01  e=3.383E-03  Saccharolobus solfataricus P2
  6j22-assembly1_A  TM=6.754E-01  e=6.992E-02  Shigella flexneri
  3nym-assembly1_B  TM=4.510E-01  e=4.833E-01  Neisseria meningitidis serogroup B

pLDDT: mean 91.92, std 13.16, range [36.59, 98.62]